Protein AF-A0A1M7YJQ1-F1 (afdb_monomer_lite)

InterPro domains:
  IPR055634 Domain of unknown function DUF7210 [PF23843] (14-50)

Structure (mmCIF, N/CA/C/O backbone):
data_AF-A0A1M7YJQ1-F1
#
_entry.id   AF-A0A1M7YJQ1-F1
#
loop_
_atom_site.group_PDB
_atom_site.id
_atom_site.type_symbol
_atom_site.label_atom_id
_atom_site.label_alt_id
_atom_site.label_comp_id
_atom_site.label_asym_id
_atom_site.label_entity_id
_atom_site.label_seq_id
_atom_site.pdbx_PDB_ins_code
_atom_site.Cartn_x
_atom_site.Cartn_y
_atom_site.Cartn_z
_atom_site.occupancy
_atom_site.B_iso_or_equiv
_atom_site.auth_seq_id
_atom_site.auth_comp_id
_atom_site.auth_asym_id
_atom_site.auth_atom_id
_atom_site.pdbx_PDB_model_num
ATOM 1 N N . MET A 1 1 ? 24.526 -15.938 -24.480 1.00 40.34 1 MET A N 1
ATOM 2 C CA . MET A 1 1 ? 23.104 -15.542 -24.427 1.00 40.34 1 MET A CA 1
ATOM 3 C C . MET A 1 1 ? 22.929 -14.695 -23.179 1.00 40.34 1 MET A C 1
ATOM 5 O O . MET A 1 1 ? 22.795 -15.249 -22.101 1.00 40.34 1 MET A O 1
ATOM 9 N N . ASN A 1 2 ? 23.036 -13.372 -23.297 1.00 47.44 2 ASN A N 1
ATOM 10 C CA . ASN A 1 2 ? 22.709 -12.462 -22.199 1.00 47.44 2 ASN A CA 1
ATOM 11 C C . ASN A 1 2 ? 21.396 -11.798 -22.578 1.00 47.44 2 ASN A C 1
ATOM 13 O O . ASN A 1 2 ? 21.374 -10.745 -23.209 1.00 47.44 2 ASN A O 1
ATOM 17 N N . GLU A 1 3 ? 20.313 -12.502 -22.272 1.00 52.47 3 GLU A N 1
ATOM 18 C CA . GLU A 1 3 ? 18.962 -11.993 -22.423 1.00 52.47 3 GLU A CA 1
ATOM 19 C C . GLU A 1 3 ? 18.801 -10.871 -21.393 1.00 52.47 3 GLU A C 1
ATOM 21 O O . GLU A 1 3 ? 18.677 -11.099 -20.189 1.00 52.47 3 GLU A O 1
ATOM 26 N N . GLN A 1 4 ? 18.940 -9.632 -21.864 1.00 57.31 4 GLN A N 1
ATOM 27 C CA . GLN A 1 4 ? 18.518 -8.459 -21.120 1.00 57.31 4 GLN A CA 1
ATOM 28 C C . GLN A 1 4 ? 17.005 -8.590 -20.983 1.00 57.31 4 GLN A C 1
ATOM 30 O O . GLN A 1 4 ? 16.267 -8.328 -21.926 1.00 57.31 4 GLN A O 1
ATOM 35 N N . ILE A 1 5 ? 16.551 -9.078 -19.830 1.00 61.22 5 ILE A N 1
ATOM 36 C CA . ILE A 1 5 ? 15.136 -9.090 -19.483 1.00 61.22 5 ILE A CA 1
ATOM 37 C C . ILE A 1 5 ? 14.745 -7.621 -19.343 1.00 61.22 5 ILE A C 1
ATOM 39 O O . ILE A 1 5 ? 14.923 -7.016 -18.283 1.00 61.22 5 ILE A O 1
ATOM 43 N N . GLU A 1 6 ? 14.273 -7.027 -20.436 1.00 52.34 6 GLU A N 1
ATOM 44 C CA . GLU A 1 6 ? 13.593 -5.742 -20.441 1.00 52.34 6 GLU A CA 1
ATOM 45 C C . GLU A 1 6 ? 12.381 -5.885 -19.518 1.00 52.34 6 GLU A C 1
ATOM 47 O O . GLU A 1 6 ? 11.312 -6.361 -19.907 1.00 52.34 6 GLU A O 1
ATOM 52 N N . LYS A 1 7 ? 12.569 -5.551 -18.235 1.00 55.19 7 LYS A N 1
ATOM 53 C CA . LYS A 1 7 ? 11.478 -5.433 -17.275 1.00 55.19 7 LYS A CA 1
ATOM 54 C C . LYS A 1 7 ? 10.553 -4.361 -17.831 1.00 55.19 7 LYS A C 1
ATOM 56 O O . LYS A 1 7 ? 10.821 -3.173 -17.655 1.00 55.19 7 LYS A O 1
ATOM 61 N N . LYS A 1 8 ? 9.475 -4.785 -18.502 1.00 60.69 8 LYS A N 1
ATOM 62 C CA . LYS A 1 8 ? 8.321 -3.927 -18.787 1.00 60.69 8 LYS A CA 1
ATOM 63 C C . LYS A 1 8 ? 8.061 -3.104 -17.525 1.00 60.69 8 LYS A C 1
ATOM 65 O O . LYS A 1 8 ? 8.092 -3.697 -16.440 1.00 60.69 8 LYS A O 1
ATOM 70 N N . PRO A 1 9 ? 7.876 -1.776 -17.628 1.00 58.94 9 PRO A N 1
ATOM 71 C CA . PRO A 1 9 ? 7.582 -0.968 -16.458 1.00 58.94 9 PRO A CA 1
ATOM 72 C C . PRO A 1 9 ? 6.377 -1.607 -15.777 1.00 58.94 9 PRO A C 1
ATOM 74 O O . PRO A 1 9 ? 5.304 -1.683 -16.370 1.00 58.94 9 PRO A O 1
ATOM 77 N N . ALA A 1 10 ? 6.599 -2.187 -14.595 1.00 68.56 10 ALA A N 1
ATOM 78 C CA . ALA A 1 10 ? 5.541 -2.857 -13.864 1.00 68.56 10 ALA A CA 1
ATOM 79 C C . ALA A 1 10 ? 4.454 -1.812 -13.641 1.00 68.56 10 ALA A C 1
ATOM 81 O O . ALA A 1 10 ? 4.740 -0.776 -13.039 1.00 68.56 10 ALA A O 1
ATOM 82 N N . GLU A 1 11 ? 3.261 -2.044 -14.186 1.00 84.06 11 GLU A N 1
ATOM 83 C CA . GLU A 1 11 ? 2.131 -1.146 -13.989 1.00 84.06 11 GLU A CA 1
ATOM 84 C C . GLU A 1 11 ? 1.941 -0.972 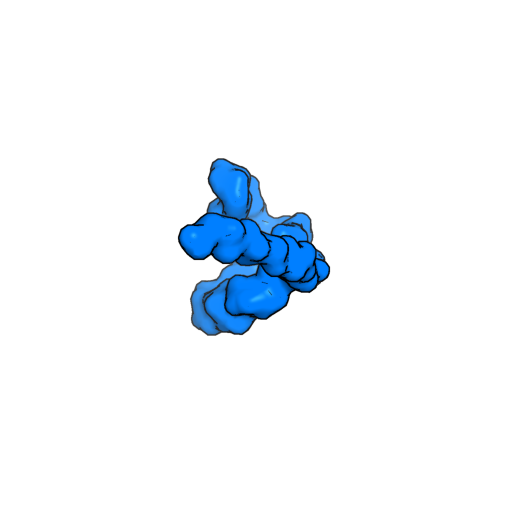-12.486 1.00 84.06 11 GLU A C 1
ATOM 86 O O . GLU A 1 11 ? 1.867 -1.956 -11.740 1.00 84.06 11 GLU A O 1
ATOM 91 N N . ARG A 1 12 ? 1.952 0.280 -12.029 1.00 88.94 12 ARG A N 1
ATOM 92 C CA . ARG A 1 12 ? 1.778 0.614 -10.619 1.00 88.94 12 ARG A CA 1
ATOM 93 C C . ARG A 1 12 ? 0.449 1.313 -10.431 1.00 88.94 12 ARG A C 1
ATOM 95 O O . ARG A 1 12 ? 0.055 2.133 -11.257 1.00 88.94 12 ARG A O 1
ATOM 102 N N . GLN A 1 13 ? -0.233 1.008 -9.336 1.00 89.06 13 GLN A N 1
ATOM 103 C CA . GLN A 1 13 ? -1.452 1.701 -8.943 1.00 89.06 13 GLN A CA 1
ATOM 104 C C . GLN A 1 13 ? -1.299 2.261 -7.540 1.00 89.06 13 GLN A C 1
ATOM 106 O O . GLN A 1 13 ? -0.673 1.653 -6.669 1.00 89.06 13 GLN A O 1
ATOM 111 N N . LYS A 1 14 ? -1.913 3.424 -7.324 1.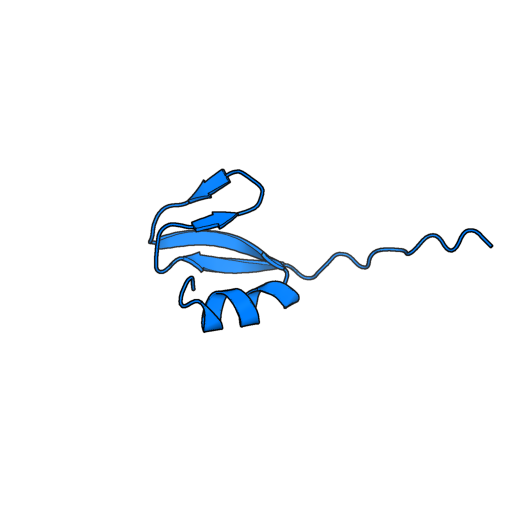00 92.38 14 LYS A N 1
ATOM 112 C CA . LYS A 1 14 ? -2.060 3.988 -5.989 1.00 92.38 14 LYS A CA 1
ATOM 113 C C . LYS A 1 14 ? -3.133 3.217 -5.238 1.00 92.38 14 LYS A C 1
ATOM 115 O O . LYS A 1 14 ? -4.254 3.071 -5.721 1.00 92.38 14 LYS A O 1
ATOM 120 N N . VAL A 1 15 ? -2.775 2.725 -4.064 1.00 91.88 15 VAL A N 1
ATOM 121 C CA . VAL A 1 15 ? -3.656 1.980 -3.169 1.00 91.88 15 VAL A CA 1
ATOM 122 C C . VAL A 1 15 ? -3.629 2.621 -1.792 1.00 91.88 15 VAL A C 1
ATOM 124 O O . VAL A 1 15 ? -2.585 3.087 -1.334 1.00 91.88 15 VAL A O 1
ATOM 127 N N . LYS A 1 16 ? -4.784 2.642 -1.128 1.00 94.25 16 LYS A N 1
ATOM 128 C CA . LYS A 1 16 ? -4.908 3.136 0.241 1.00 94.25 16 LYS A CA 1
ATOM 129 C C . LYS A 1 16 ? -4.725 1.983 1.214 1.00 94.25 16 LYS A C 1
ATOM 131 O O . LYS A 1 16 ? -5.457 0.999 1.149 1.00 94.25 16 LYS A O 1
ATOM 136 N N . LEU A 1 17 ? -3.775 2.119 2.126 1.00 93.88 17 LEU A N 1
ATOM 137 C CA . LEU A 1 17 ? -3.530 1.126 3.161 1.00 93.88 17 LEU A CA 1
ATOM 138 C C . LEU A 1 17 ? -4.675 1.128 4.181 1.00 93.88 17 LEU A C 1
ATOM 140 O O . LEU A 1 17 ? -5.116 2.180 4.632 1.00 93.88 17 LEU A O 1
ATOM 144 N N . LYS A 1 18 ? -5.157 -0.045 4.579 1.00 93.06 18 LYS A N 1
ATOM 145 C CA . LYS A 1 18 ? -6.116 -0.241 5.678 1.00 93.06 18 LYS A CA 1
ATOM 146 C C . LYS A 1 18 ? -5.435 -0.361 7.039 1.00 93.06 18 LYS A C 1
ATOM 148 O O . LYS A 1 18 ? -6.064 -0.094 8.057 1.00 93.06 18 LYS A O 1
ATOM 153 N N . LYS A 1 19 ? -4.162 -0.760 7.062 1.00 92.44 19 LYS A N 1
ATOM 154 C CA . LYS A 1 19 ? -3.342 -0.928 8.270 1.00 92.44 19 LYS A CA 1
ATOM 155 C C . LYS A 1 19 ? -1.894 -0.502 8.005 1.00 92.44 19 LYS A C 1
ATOM 157 O O . LYS A 1 19 ? -1.519 -0.417 6.835 1.00 92.44 19 LYS A O 1
ATOM 162 N N . PRO A 1 20 ? -1.078 -0.265 9.048 1.00 92.38 20 PRO A N 1
ATOM 163 C CA . PRO A 1 20 ? 0.323 0.075 8.860 1.00 92.38 20 PRO A CA 1
ATOM 164 C C . PRO A 1 20 ? 1.054 -1.024 8.084 1.00 92.38 20 PRO A C 1
ATOM 166 O O . PRO A 1 20 ? 0.882 -2.213 8.366 1.00 92.38 20 PRO A O 1
ATOM 169 N N . HIS A 1 21 ? 1.841 -0.638 7.085 1.00 91.88 21 HIS A N 1
ATOM 170 C CA . HIS A 1 21 ? 2.560 -1.575 6.230 1.00 91.88 21 HIS A CA 1
ATOM 171 C C . HIS A 1 21 ? 3.903 -1.008 5.794 1.00 91.88 21 HIS A C 1
ATOM 173 O O . HIS A 1 21 ? 4.040 0.176 5.493 1.00 91.88 21 HIS A O 1
ATOM 179 N N . ARG A 1 22 ? 4.904 -1.884 5.717 1.00 91.69 22 ARG A N 1
ATOM 180 C CA . ARG A 1 22 ? 6.230 -1.530 5.228 1.00 91.69 22 ARG A CA 1
ATOM 181 C C . ARG A 1 22 ? 6.347 -1.875 3.749 1.00 91.69 22 ARG A C 1
ATOM 183 O O . ARG A 1 22 ? 6.415 -3.048 3.397 1.00 91.69 22 ARG A O 1
ATOM 190 N N . HIS A 1 23 ? 6.430 -0.857 2.899 1.00 87.69 23 HIS A N 1
ATOM 191 C CA . HIS A 1 23 ? 6.596 -1.006 1.456 1.00 87.69 23 HIS A CA 1
ATOM 192 C C . HIS A 1 23 ? 7.882 -0.315 0.991 1.00 87.69 23 HIS A C 1
ATOM 194 O O . HIS A 1 23 ? 8.196 0.792 1.421 1.00 87.69 23 HIS A O 1
ATOM 200 N N . ALA A 1 24 ? 8.666 -0.974 0.132 1.00 84.56 24 ALA A N 1
ATOM 201 C CA . ALA A 1 24 ? 9.935 -0.438 -0.383 1.00 84.56 24 ALA A CA 1
ATOM 202 C C . ALA A 1 24 ? 10.897 0.088 0.713 1.00 84.56 24 ALA A C 1
ATOM 204 O O . ALA A 1 24 ? 11.583 1.094 0.542 1.00 84.56 24 ALA A O 1
ATOM 205 N N . GLY A 1 25 ? 10.926 -0.576 1.874 1.00 88.69 25 GLY A N 1
ATOM 206 C CA . GLY A 1 25 ? 11.774 -0.196 3.006 1.00 88.69 25 GLY A CA 1
ATOM 207 C C . GLY A 1 25 ? 11.256 0.974 3.848 1.00 88.69 25 GLY A C 1
ATOM 208 O O . GLY A 1 25 ? 11.806 1.187 4.927 1.00 88.69 25 GLY A O 1
ATOM 209 N N . LYS A 1 26 ? 10.187 1.658 3.422 1.00 89.69 26 LYS A N 1
ATOM 210 C CA . LYS A 1 26 ? 9.499 2.710 4.179 1.00 89.69 26 LYS A CA 1
ATOM 211 C C . LYS A 1 26 ? 8.285 2.145 4.899 1.00 89.69 26 LYS A C 1
ATOM 213 O O . LYS A 1 26 ? 7.567 1.311 4.354 1.00 89.69 26 LYS A O 1
ATOM 218 N N . GLU A 1 27 ? 8.074 2.591 6.126 1.00 93.12 27 GLU A N 1
ATOM 219 C CA . GLU A 1 27 ? 6.867 2.281 6.879 1.00 93.12 27 GLU A CA 1
ATOM 220 C C . GLU A 1 27 ? 5.793 3.318 6.558 1.00 93.12 27 GLU A C 1
ATOM 222 O O . GLU A 1 27 ? 6.082 4.511 6.457 1.00 93.12 27 GLU A O 1
ATOM 227 N N . TYR A 1 28 ? 4.571 2.849 6.349 1.00 92.69 28 TYR A N 1
ATOM 228 C CA . TYR A 1 28 ? 3.419 3.674 6.033 1.00 92.69 28 TYR A CA 1
ATOM 229 C C . TYR A 1 28 ? 2.308 3.382 7.025 1.00 92.69 28 TYR A C 1
ATOM 231 O O . TYR A 1 28 ? 2.095 2.231 7.408 1.00 92.69 28 TYR A O 1
ATOM 239 N N . GLU A 1 29 ? 1.587 4.423 7.417 1.00 93.38 29 GLU A N 1
ATOM 240 C CA . GLU A 1 29 ? 0.483 4.315 8.360 1.00 93.38 29 GLU A CA 1
ATOM 241 C C . GLU A 1 29 ? -0.797 3.803 7.690 1.00 93.38 29 GLU A C 1
ATOM 243 O O . GLU A 1 29 ? -0.958 3.826 6.465 1.00 93.38 29 GLU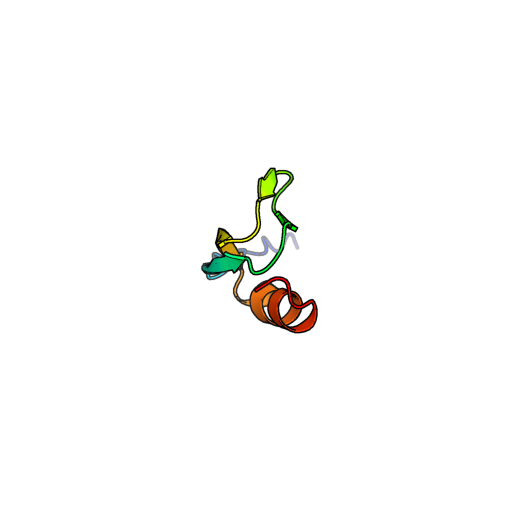 A O 1
ATOM 248 N N . ALA A 1 30 ? -1.745 3.360 8.517 1.00 93.06 30 ALA A N 1
ATOM 249 C CA . ALA A 1 30 ? -3.094 3.084 8.051 1.00 93.06 30 ALA A CA 1
ATOM 250 C C . ALA A 1 30 ? -3.694 4.348 7.416 1.00 93.06 30 ALA A C 1
ATOM 252 O O . ALA A 1 30 ? -3.640 5.437 7.978 1.00 93.06 30 ALA A O 1
ATOM 253 N N . GLY A 1 31 ? -4.286 4.197 6.241 1.00 91.69 31 GLY A N 1
ATOM 254 C CA . GLY A 1 31 ? -4.874 5.281 5.468 1.00 91.69 31 GLY A CA 1
ATOM 255 C C . GLY A 1 31 ? -3.908 5.987 4.520 1.00 91.69 31 GLY A C 1
ATOM 256 O O . GLY A 1 31 ? -4.386 6.778 3.708 1.00 91.69 31 GLY A O 1
ATOM 257 N N . ALA A 1 32 ? -2.604 5.693 4.569 1.00 93.31 32 ALA A N 1
ATOM 258 C CA . ALA A 1 32 ? -1.643 6.246 3.623 1.00 93.31 32 ALA A CA 1
ATOM 259 C C . ALA A 1 32 ? -1.859 5.680 2.210 1.00 93.31 32 ALA A C 1
ATOM 261 O O . ALA A 1 32 ? -2.206 4.510 2.033 1.00 93.31 32 ALA A O 1
ATOM 262 N N . GLU A 1 33 ? -1.636 6.516 1.200 1.00 92.69 33 GLU A N 1
ATOM 263 C CA . GLU A 1 33 ? -1.692 6.122 -0.206 1.00 92.69 33 GLU A CA 1
ATOM 264 C C . GLU A 1 33 ? -0.285 5.803 -0.709 1.00 92.69 33 GLU A C 1
ATOM 266 O O . GLU A 1 33 ? 0.607 6.654 -0.671 1.00 92.69 33 GLU A O 1
ATOM 271 N N . ILE A 1 34 ? -0.083 4.575 -1.186 1.00 91.19 34 ILE A N 1
ATOM 272 C CA . ILE A 1 34 ? 1.199 4.115 -1.724 1.00 91.19 34 ILE A CA 1
ATOM 273 C C . ILE A 1 34 ? 1.037 3.603 -3.147 1.00 91.19 34 ILE A C 1
ATOM 275 O O . ILE A 1 34 ? -0.018 3.101 -3.521 1.00 91.19 34 ILE A O 1
ATOM 279 N N . GLU A 1 35 ? 2.088 3.726 -3.950 1.00 91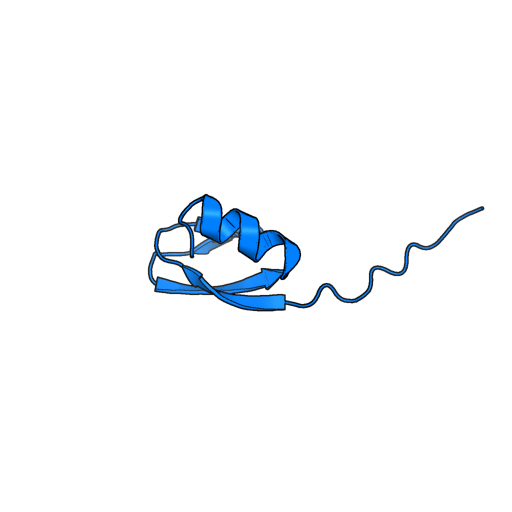.25 35 GLU A N 1
ATOM 280 C CA . GLU A 1 35 ? 2.104 3.214 -5.318 1.00 91.25 35 GLU A CA 1
ATOM 281 C C . GLU A 1 35 ? 2.748 1.824 -5.331 1.00 91.25 35 GLU A C 1
ATOM 283 O O . GLU A 1 35 ? 3.933 1.688 -5.033 1.00 91.25 35 GLU A O 1
ATOM 288 N N . VAL A 1 36 ? 1.963 0.793 -5.647 1.00 89.62 36 VAL A N 1
ATOM 289 C CA . VAL A 1 36 ? 2.392 -0.617 -5.641 1.00 89.62 36 VAL A CA 1
ATOM 290 C C . VAL A 1 36 ? 2.219 -1.224 -7.023 1.00 89.62 36 VAL A C 1
ATOM 292 O O . VAL A 1 36 ? 1.365 -0.779 -7.790 1.00 89.62 36 VAL A O 1
ATOM 295 N N . ALA A 1 37 ? 3.004 -2.248 -7.356 1.00 89.50 37 ALA A N 1
ATOM 296 C CA . ALA A 1 37 ? 2.818 -2.966 -8.61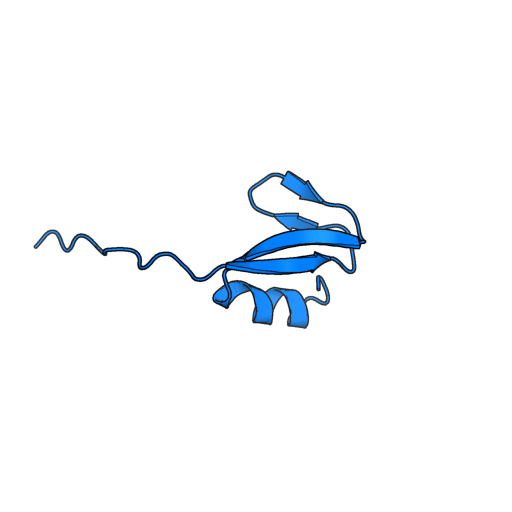2 1.00 89.50 37 ALA A CA 1
ATOM 297 C C . ALA A 1 37 ? 1.472 -3.707 -8.617 1.00 89.50 37 ALA A C 1
ATOM 299 O O . ALA A 1 37 ? 1.058 -4.260 -7.598 1.00 89.50 37 ALA A O 1
ATOM 300 N N . VAL A 1 38 ? 0.807 -3.770 -9.774 1.00 88.12 38 VAL A N 1
ATOM 301 C CA . VAL A 1 38 ? -0.486 -4.466 -9.935 1.00 88.12 38 VAL A CA 1
ATOM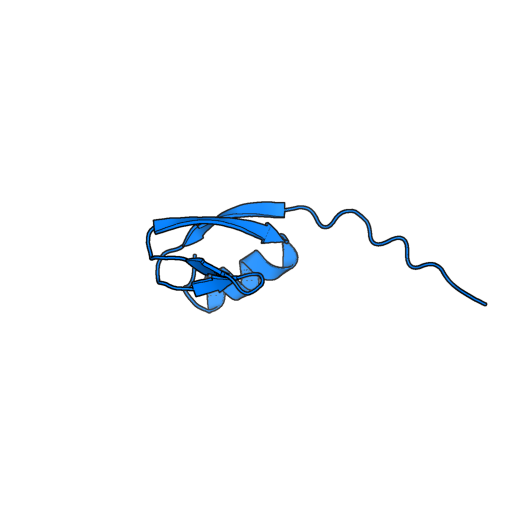 302 C C . VAL A 1 38 ? -0.401 -5.934 -9.504 1.00 88.12 38 VAL A C 1
ATOM 304 O O . VAL A 1 38 ? -1.347 -6.469 -8.929 1.00 88.12 38 VAL A O 1
ATOM 307 N N . THR A 1 39 ? 0.756 -6.567 -9.700 1.00 87.56 39 THR A N 1
ATOM 308 C CA . THR A 1 39 ? 1.029 -7.943 -9.263 1.00 87.56 39 THR A CA 1
ATOM 309 C C . THR A 1 39 ? 0.955 -8.118 -7.746 1.00 87.56 39 THR A C 1
ATOM 311 O O . THR A 1 39 ? 0.544 -9.176 -7.278 1.00 87.56 39 THR A O 1
ATOM 314 N N . ASP A 1 40 ? 1.297 -7.080 -6.979 1.00 88.19 40 ASP A N 1
ATOM 315 C CA . ASP A 1 40 ? 1.293 -7.111 -5.514 1.00 88.19 40 ASP A CA 1
ATOM 316 C C . ASP A 1 40 ? -0.077 -6.750 -4.926 1.00 88.19 40 ASP A C 1
ATOM 318 O O . ASP A 1 40 ? -0.367 -7.095 -3.783 1.00 88.19 40 ASP A O 1
ATOM 322 N N . ILE A 1 41 ? -0.964 -6.101 -5.693 1.00 90.00 41 ILE A N 1
ATOM 323 C CA . ILE A 1 41 ? -2.299 -5.685 -5.224 1.00 90.00 41 ILE A CA 1
ATOM 324 C C . ILE A 1 41 ? -3.108 -6.879 -4.727 1.00 90.00 41 ILE A C 1
ATOM 326 O O . ILE A 1 41 ? -3.774 -6.782 -3.697 1.00 90.00 41 ILE A O 1
ATOM 330 N N . GLN A 1 42 ? -3.069 -8.003 -5.445 1.00 91.81 42 GLN A N 1
ATOM 331 C CA . GLN A 1 42 ? -3.826 -9.189 -5.049 1.00 91.81 42 GLN A CA 1
ATOM 332 C C . GLN A 1 42 ? -3.333 -9.736 -3.704 1.00 91.81 42 GLN A C 1
ATOM 334 O O . GLN A 1 42 ? -4.151 -10.065 -2.847 1.00 91.81 42 GLN A O 1
ATOM 339 N N . TRP A 1 43 ? -2.013 -9.763 -3.498 1.00 90.75 43 TRP A N 1
ATOM 340 C CA . TRP A 1 43 ? -1.406 -10.162 -2.229 1.00 90.75 43 TRP A CA 1
ATOM 341 C C . TRP A 1 43 ? -1.749 -9.174 -1.108 1.00 90.75 43 TRP A C 1
ATOM 343 O O . TRP A 1 43 ? -2.161 -9.579 -0.027 1.00 90.75 43 TRP A O 1
ATOM 353 N N . LEU A 1 44 ? -1.677 -7.867 -1.374 1.00 90.81 44 LEU A N 1
ATOM 354 C CA . LEU A 1 44 ? -2.025 -6.830 -0.399 1.00 90.81 44 LEU A CA 1
ATOM 355 C C . LEU A 1 44 ? -3.503 -6.898 0.016 1.00 90.81 44 LEU A C 1
ATOM 357 O O . LEU A 1 44 ? -3.812 -6.687 1.189 1.00 90.81 44 LEU A O 1
ATOM 361 N N . LYS A 1 45 ? -4.415 -7.214 -0.911 1.00 91.81 45 LYS A N 1
ATOM 362 C CA . LYS A 1 45 ? -5.839 -7.441 -0.607 1.00 91.81 45 LYS A CA 1
ATOM 363 C C . LYS A 1 45 ? -6.043 -8.686 0.248 1.00 91.81 45 LYS A C 1
ATOM 365 O O . LYS A 1 45 ? -6.758 -8.618 1.241 1.00 91.81 45 LYS A O 1
ATOM 370 N N . ASP A 1 46 ? -5.406 -9.794 -0.124 1.00 93.06 46 ASP A N 1
ATOM 371 C CA . ASP A 1 46 ? -5.482 -11.065 0.607 1.00 93.06 46 ASP A CA 1
ATOM 372 C C . ASP A 1 46 ? -4.985 -10.917 2.055 1.00 93.06 46 ASP A C 1
ATOM 374 O O . ASP A 1 46 ? -5.638 -11.338 3.005 1.00 93.06 46 ASP A O 1
ATOM 378 N N . GLN A 1 47 ? -3.889 -10.179 2.239 1.00 89.94 47 GLN A N 1
ATOM 379 C CA . GLN A 1 47 ? -3.335 -9.861 3.555 1.00 89.94 47 GLN A CA 1
ATOM 380 C C . GLN A 1 47 ? -4.129 -8.793 4.329 1.00 89.94 47 GLN A C 1
ATOM 382 O O . GLN A 1 47 ? -3.753 -8.439 5.455 1.00 89.94 47 GLN A O 1
ATOM 387 N N . GLY A 1 48 ? -5.190 -8.231 3.739 1.00 90.88 48 GLY A N 1
ATOM 388 C CA . GLY A 1 48 ? -5.983 -7.143 4.317 1.00 90.88 48 GLY A CA 1
ATOM 389 C C . GLY A 1 48 ? -5.173 -5.868 4.563 1.00 90.88 48 GLY A C 1
ATOM 390 O O . GLY A 1 48 ? -5.436 -5.134 5.515 1.00 90.88 48 GLY A O 1
ATOM 391 N N . VAL A 1 49 ? -4.126 -5.644 3.767 1.00 91.25 49 VAL A N 1
ATOM 392 C CA . VAL A 1 49 ? -3.286 -4.443 3.804 1.00 91.25 49 VAL A CA 1
ATOM 393 C C . VAL A 1 49 ? -3.955 -3.290 3.064 1.00 91.25 49 VAL A C 1
ATOM 395 O O . VAL A 1 49 ? -3.816 -2.158 3.513 1.00 91.25 49 VAL A O 1
ATOM 398 N N . ILE A 1 50 ? -4.698 -3.568 1.986 1.00 89.81 50 ILE A N 1
ATOM 399 C CA . ILE A 1 50 ? -5.488 -2.594 1.203 1.00 89.81 50 ILE A CA 1
ATOM 400 C C . ILE A 1 50 ? -6.946 -3.024 1.052 1.00 89.81 50 ILE A C 1
ATOM 402 O O . ILE A 1 50 ? -7.294 -4.195 1.324 1.00 89.81 50 ILE A O 1
#

Sequence (50 aa):
MNEQIEKKPAERQKVKLKKPHRHAGKEYEAGAEIEVAVTDIQWLKDQGVI

pLDDT: mean 83.73, std 14.68, range [40.34, 94.25]

Foldseek 3Di:
DPPPPPPDPQDWDWDAFQAWDQDPNDIDGHRDIDIGGPVCVVVCVVVSGD

Organism: NCBI:txid1121416

Radius of gyration: 13.35 Å; chains: 1; bounding box: 29×22×33 Å

Secondary structure (DSSP, 8-state):
-----------EEEEE-SS-EEETTEEE-TT-EEEEEHHHHHHHHHTT--